Protein AF-A0A392QX39-F1 (afdb_monomer_lite)

InterPro domains:
  IPR001611 Leucine-rich repeat [PF00560] (33-53)
  IPR001611 Leucine-rich repeat [PF13855] (56-114)
  IPR032675 Leucine-rich repeat domain superfamily [G3DSA:3.80.10.10] (6-131)
  IPR046956 Receptor-like protein 23-like [PTHR48063] (13-131)

Radius of gyration: 19.43 Å; chains: 1; bounding box: 48×45×51 Å

Structure (mmCIF, N/CA/C/O backbone):
data_AF-A0A392QX39-F1
#
_entry.id   AF-A0A392QX39-F1
#
loop_
_atom_site.group_PDB
_atom_site.id
_atom_site.type_symbol
_atom_site.label_atom_id
_atom_site.label_alt_id
_atom_site.label_comp_id
_atom_site.label_asym_id
_atom_site.label_entity_id
_atom_site.label_seq_id
_atom_site.pdbx_PDB_ins_code
_atom_site.Cartn_x
_atom_site.Cartn_y
_atom_site.Cartn_z
_atom_site.occupancy
_atom_site.B_iso_or_equiv
_atom_site.auth_seq_id
_atom_site.auth_comp_id
_atom_site.auth_asym_id
_atom_site.auth_atom_id
_atom_site.pdbx_PDB_model_num
ATOM 1 N N . MET A 1 1 ? -32.964 29.021 0.033 1.00 40.03 1 MET A N 1
ATOM 2 C CA . MET A 1 1 ? -31.743 28.765 0.819 1.00 40.03 1 MET A CA 1
ATOM 3 C C . MET A 1 1 ? -31.942 27.386 1.425 1.00 40.03 1 MET A C 1
ATOM 5 O O . MET A 1 1 ? -32.715 27.263 2.361 1.00 40.03 1 MET A O 1
ATOM 9 N N . ALA A 1 2 ? -31.455 26.351 0.737 1.00 35.31 2 ALA A N 1
ATOM 10 C CA . ALA A 1 2 ? -31.725 24.959 1.087 1.00 35.31 2 ALA A CA 1
ATOM 11 C C . ALA A 1 2 ? -30.858 24.561 2.286 1.00 35.31 2 ALA A C 1
ATOM 13 O O . ALA A 1 2 ? -29.639 24.725 2.248 1.00 35.31 2 ALA A O 1
ATOM 14 N N . THR A 1 3 ? -31.507 24.105 3.349 1.00 39.41 3 THR A N 1
ATOM 15 C CA . THR A 1 3 ? -30.888 23.403 4.470 1.00 39.41 3 THR A CA 1
ATOM 16 C C . THR A 1 3 ? -30.374 22.065 3.953 1.00 39.41 3 THR A C 1
ATOM 18 O O . THR A 1 3 ? -31.129 21.311 3.348 1.00 39.41 3 THR A O 1
ATOM 21 N N . LEU A 1 4 ? -29.075 21.817 4.116 1.00 39.97 4 LEU A N 1
ATOM 22 C CA . LEU A 1 4 ? -28.494 20.492 3.930 1.00 39.97 4 LEU A CA 1
ATOM 23 C C . LEU A 1 4 ? -29.065 19.600 5.029 1.00 39.97 4 LEU A C 1
ATOM 25 O O . LEU A 1 4 ? -28.791 19.835 6.205 1.00 39.97 4 LEU A O 1
ATOM 29 N N . ASP A 1 5 ? -29.893 18.641 4.632 1.00 42.03 5 ASP A N 1
ATOM 30 C CA . ASP A 1 5 ? -30.363 17.577 5.505 1.00 42.03 5 ASP A CA 1
ATOM 31 C C . ASP A 1 5 ? -29.142 16.772 5.976 1.00 42.03 5 ASP A C 1
ATOM 33 O O . ASP A 1 5 ? -28.375 16.246 5.166 1.00 42.03 5 ASP A O 1
ATOM 37 N N . GLU A 1 6 ? -28.931 16.718 7.293 1.00 46.03 6 GLU A N 1
ATOM 38 C CA . GLU A 1 6 ? -28.061 15.721 7.909 1.00 46.03 6 GLU A CA 1
ATOM 39 C C . GLU A 1 6 ? -28.678 14.351 7.622 1.00 46.03 6 GLU A C 1
ATOM 41 O O . GLU A 1 6 ? -29.689 13.959 8.208 1.00 46.03 6 GLU A O 1
ATOM 46 N N . GLU A 1 7 ? -28.088 13.645 6.663 1.00 45.12 7 GLU A N 1
ATOM 47 C CA . GLU A 1 7 ? -28.418 12.267 6.334 1.00 45.12 7 GLU A CA 1
ATOM 48 C C . GLU A 1 7 ? -28.103 11.402 7.565 1.00 45.12 7 GLU A C 1
ATOM 50 O O . GLU A 1 7 ? -26.967 11.011 7.834 1.00 45.12 7 GLU A O 1
ATOM 55 N N . THR A 1 8 ? -29.123 11.189 8.393 1.00 48.88 8 THR A N 1
ATOM 56 C CA . THR A 1 8 ? -29.060 10.334 9.576 1.00 48.88 8 THR A CA 1
ATOM 57 C C . THR A 1 8 ? -28.989 8.887 9.102 1.00 48.88 8 THR A C 1
ATOM 59 O O . THR A 1 8 ? -30.003 8.240 8.851 1.00 48.88 8 THR A O 1
ATOM 62 N N . LEU A 1 9 ? -27.764 8.381 8.934 1.00 50.91 9 LEU A N 1
ATOM 63 C CA . LEU A 1 9 ? -27.522 6.957 8.708 1.00 50.91 9 LEU A CA 1
ATOM 64 C C . LEU A 1 9 ? -28.245 6.149 9.802 1.00 50.91 9 LEU A C 1
ATOM 66 O O . LEU A 1 9 ? -28.164 6.518 10.979 1.00 50.91 9 LEU A O 1
ATOM 70 N N . PRO A 1 10 ? -28.949 5.055 9.461 1.00 51.72 10 PRO A N 1
ATOM 71 C CA . PRO A 1 10 ? -29.641 4.249 10.454 1.00 51.72 10 PRO A CA 1
ATOM 72 C C . PRO A 1 10 ? -28.602 3.560 11.346 1.00 51.72 10 PRO A C 1
ATOM 74 O O . PRO A 1 10 ? -27.963 2.590 10.945 1.00 51.72 10 PRO A O 1
ATOM 77 N N . ALA A 1 11 ? -28.405 4.076 12.560 1.00 59.19 11 ALA A N 1
ATOM 78 C CA . ALA A 1 11 ? -27.601 3.403 13.570 1.00 59.19 11 ALA A CA 1
ATOM 79 C C . ALA A 1 11 ? -28.313 2.103 13.968 1.00 59.19 11 ALA A C 1
ATOM 81 O O . ALA A 1 11 ? -29.431 2.136 14.493 1.00 59.19 11 ALA A O 1
ATOM 82 N N . THR A 1 12 ? -27.683 0.952 13.725 1.00 68.00 12 THR A N 1
ATOM 83 C CA . THR A 1 12 ? -28.153 -0.315 14.290 1.00 68.00 12 THR A CA 1
ATOM 84 C C . THR A 1 12 ? -28.121 -0.173 15.811 1.00 68.00 12 THR A C 1
ATOM 86 O O . THR A 1 12 ? -27.087 0.170 16.388 1.00 68.00 12 THR A O 1
ATOM 89 N N . THR A 1 13 ? -29.258 -0.376 16.474 1.00 66.06 13 THR A N 1
ATOM 90 C CA . THR A 1 13 ? -29.316 -0.356 17.941 1.00 66.06 13 THR A CA 1
ATOM 91 C C . THR A 1 13 ? -29.046 -1.762 18.455 1.00 66.06 13 THR A C 1
ATOM 93 O O . THR A 1 13 ? -29.697 -2.711 18.024 1.00 66.06 13 THR A O 1
ATOM 96 N N . ILE A 1 14 ? -28.083 -1.896 19.364 1.00 75.62 14 ILE A N 1
ATOM 97 C CA . ILE A 1 14 ? -27.834 -3.133 20.103 1.00 75.62 14 ILE A CA 1
ATOM 98 C C . ILE A 1 14 ? -28.428 -2.953 21.498 1.00 75.62 14 ILE A C 1
ATOM 100 O O . ILE A 1 14 ? -28.010 -2.065 22.247 1.00 75.62 14 ILE A O 1
ATOM 104 N N . GLU A 1 15 ? -29.386 -3.806 21.847 1.00 80.50 15 GLU A N 1
ATOM 105 C CA . GLU A 1 15 ? -29.937 -3.883 23.198 1.00 80.50 15 GLU A CA 1
ATOM 106 C C . GLU A 1 15 ? -28.962 -4.646 24.106 1.00 80.50 15 GLU A C 1
ATOM 108 O O . GLU A 1 15 ? -28.609 -5.801 23.854 1.00 80.50 15 GLU A O 1
ATOM 113 N N . LEU A 1 16 ? -28.506 -3.995 25.175 1.00 79.38 16 LEU A N 1
ATOM 114 C CA . LEU A 1 16 ? -27.625 -4.585 26.178 1.00 79.38 16 LEU A CA 1
ATOM 115 C C . LEU A 1 16 ? -28.358 -4.695 27.513 1.00 79.38 16 LEU A C 1
ATOM 117 O O . LEU A 1 16 ? -28.784 -3.693 28.083 1.00 79.38 16 LEU A O 1
ATOM 121 N N . PHE A 1 17 ? -28.419 -5.905 28.067 1.00 79.19 17 PHE A N 1
ATOM 122 C CA . PHE A 1 17 ? -28.965 -6.144 29.402 1.00 79.19 17 PHE A CA 1
ATOM 123 C C . PHE A 1 17 ? -27.826 -6.405 30.387 1.00 79.19 17 PHE A C 1
ATOM 125 O O . PHE A 1 17 ? -27.178 -7.452 30.343 1.00 79.19 17 PHE A O 1
ATOM 132 N N . THR A 1 18 ? -27.574 -5.467 31.307 1.00 78.56 18 THR A N 1
ATOM 133 C CA . THR A 1 18 ? -26.571 -5.653 32.370 1.00 78.56 18 THR A CA 1
ATOM 134 C C . THR A 1 18 ? -27.173 -5.346 33.733 1.00 78.56 18 THR A C 1
ATOM 136 O O . THR A 1 18 ? -27.832 -4.330 33.919 1.00 78.56 18 THR A O 1
ATOM 139 N N . LYS A 1 19 ? -26.984 -6.246 34.709 1.00 83.81 19 LYS A N 1
ATOM 140 C CA . LYS A 1 19 ? -27.525 -6.100 36.079 1.00 83.81 19 LYS A CA 1
ATOM 141 C C . LYS A 1 19 ? -29.043 -5.816 36.131 1.00 83.81 19 LYS A C 1
ATOM 143 O O . LYS A 1 19 ? -29.510 -5.140 37.042 1.00 83.81 19 LYS A O 1
ATOM 148 N N . GLY A 1 20 ? -29.804 -6.321 35.156 1.00 81.88 20 GLY A N 1
ATOM 149 C CA . GLY A 1 20 ? -31.249 -6.082 35.045 1.00 81.88 20 GLY A CA 1
ATOM 150 C C . GLY A 1 20 ? -31.634 -4.688 34.534 1.00 81.88 20 GLY A C 1
ATOM 151 O O . GLY A 1 20 ? -32.803 -4.327 34.606 1.00 81.88 20 GLY A O 1
ATOM 152 N N . GLN A 1 21 ? -30.673 -3.906 34.040 1.00 75.25 21 GLN A N 1
ATOM 153 C CA . GLN A 1 21 ? -30.894 -2.624 33.375 1.00 75.25 21 GLN A CA 1
ATOM 154 C C . GLN A 1 21 ? -30.703 -2.794 31.864 1.00 75.25 21 GLN A C 1
ATOM 156 O O . GLN A 1 21 ? -29.770 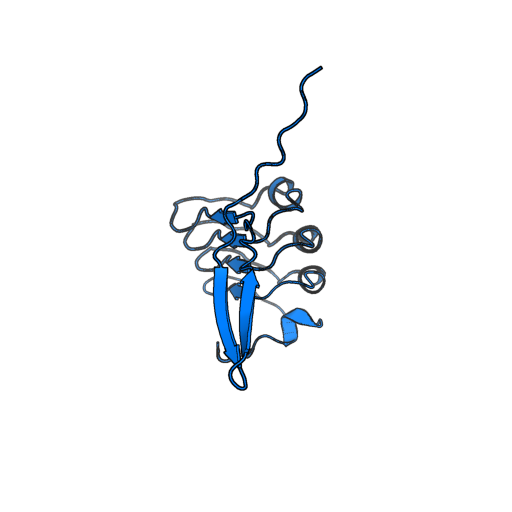-3.476 31.426 1.00 75.25 21 GLN A O 1
ATOM 161 N N . GLU A 1 22 ? -31.588 -2.170 31.094 1.00 85.56 22 GLU A N 1
ATOM 162 C CA . GLU A 1 22 ? -31.550 -2.126 29.633 1.00 85.56 22 GLU A CA 1
ATOM 163 C C . GLU A 1 22 ? -30.782 -0.883 29.168 1.00 85.56 22 GLU A C 1
ATOM 165 O O . GLU A 1 22 ? -31.000 0.222 29.672 1.00 85.56 22 GLU A O 1
ATOM 170 N N . TYR A 1 23 ? -29.870 -1.069 28.217 1.00 75.62 23 TYR A N 1
ATOM 171 C CA . TYR A 1 23 ? -29.084 -0.007 27.602 1.00 75.62 23 TYR A CA 1
ATOM 172 C C . TYR A 1 23 ? -29.174 -0.111 26.083 1.00 75.62 23 TYR A C 1
ATOM 174 O O . TYR A 1 23 ? -28.894 -1.164 25.513 1.00 75.62 23 TYR A O 1
ATOM 182 N N . ASN A 1 24 ? -29.467 1.013 25.434 1.00 75.38 24 ASN A N 1
ATOM 183 C CA . ASN A 1 24 ? -29.376 1.140 23.984 1.00 75.38 24 ASN A CA 1
ATOM 184 C C . ASN A 1 24 ? -27.958 1.577 23.613 1.00 75.38 24 ASN A C 1
ATOM 186 O O . ASN A 1 24 ? -27.551 2.700 23.925 1.00 75.38 24 ASN A O 1
ATOM 190 N N . ALA A 1 25 ? -27.197 0.692 22.969 1.00 70.75 25 ALA A N 1
ATOM 191 C CA . ALA A 1 25 ? -25.917 1.035 22.361 1.00 70.75 25 ALA A CA 1
ATOM 192 C C . ALA A 1 25 ? -26.109 1.312 20.865 1.00 70.75 25 ALA A C 1
ATOM 194 O O . ALA A 1 25 ? -26.790 0.562 20.168 1.00 70.75 25 ALA A O 1
ATOM 195 N N . TYR A 1 26 ? -25.492 2.386 20.373 1.00 67.88 26 TYR A N 1
ATOM 196 C CA . TYR A 1 26 ? -25.528 2.756 18.959 1.00 67.88 26 TYR A CA 1
ATOM 197 C C . TYR A 1 26 ? -24.324 2.150 18.242 1.00 67.88 26 TYR A C 1
ATOM 199 O O . TYR A 1 26 ? -23.178 2.454 18.583 1.00 67.88 26 TYR A O 1
ATOM 207 N N . GLU A 1 27 ? -24.569 1.315 17.237 1.00 62.72 27 GLU A N 1
ATOM 208 C CA . GLU A 1 27 ? -23.525 0.881 16.320 1.00 62.72 27 GLU A CA 1
ATOM 209 C C . GLU A 1 27 ? -23.211 2.025 15.349 1.00 62.72 27 GLU A C 1
ATOM 211 O O . GLU A 1 27 ? -24.063 2.479 14.582 1.00 62.72 27 GLU A O 1
ATOM 216 N N . VAL A 1 28 ? -21.976 2.525 15.392 1.00 63.00 28 VAL A N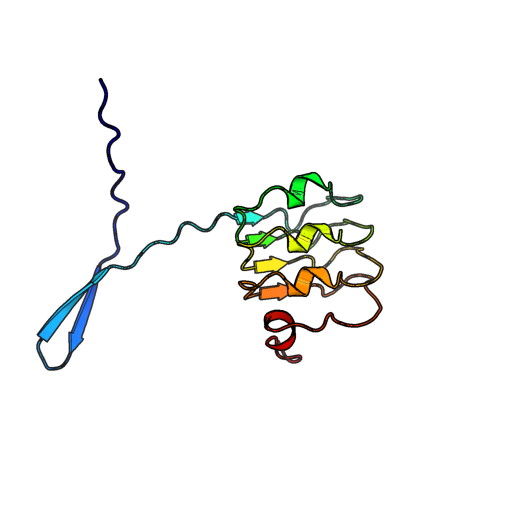 1
ATOM 217 C CA . VAL A 1 28 ? -21.508 3.531 14.437 1.00 63.00 28 VAL A CA 1
ATOM 218 C C . VAL A 1 28 ? -21.060 2.804 13.175 1.00 63.00 28 VAL A C 1
ATOM 220 O O . VAL A 1 28 ? -19.974 2.221 13.155 1.00 63.00 28 VAL A O 1
ATOM 223 N N . GLN A 1 29 ? -21.863 2.859 12.110 1.00 60.09 29 GLN A N 1
ATOM 224 C CA . GLN A 1 29 ? -21.412 2.411 10.794 1.00 60.09 29 GLN A CA 1
ATOM 225 C C . GLN A 1 29 ? -20.284 3.332 10.316 1.00 60.09 29 GLN A C 1
ATOM 227 O O . GLN A 1 29 ? -20.497 4.503 10.004 1.00 60.09 29 GLN A O 1
ATOM 232 N N . ARG A 1 30 ? -19.050 2.822 10.298 1.00 67.06 30 ARG A N 1
ATOM 233 C CA . ARG A 1 30 ? -17.917 3.533 9.700 1.00 67.06 30 ARG A CA 1
ATOM 234 C C . ARG A 1 30 ? -17.873 3.205 8.215 1.00 67.06 30 ARG A C 1
ATOM 236 O O . ARG A 1 30 ? -17.491 2.101 7.840 1.00 67.06 30 ARG A O 1
ATOM 243 N N . GLU A 1 31 ? -18.222 4.169 7.371 1.00 74.25 31 GLU A N 1
ATOM 244 C CA . GLU A 1 31 ? -17.962 4.054 5.937 1.00 74.25 31 GLU A CA 1
ATOM 245 C C . GLU A 1 31 ? -16.451 4.000 5.695 1.00 74.25 31 GLU A C 1
ATOM 247 O O . GLU A 1 31 ? -15.729 4.970 5.952 1.00 74.25 31 GLU A O 1
ATOM 252 N N . ARG A 1 32 ? -15.958 2.856 5.210 1.00 84.06 32 ARG A N 1
ATOM 253 C CA . ARG A 1 32 ? -14.541 2.682 4.899 1.00 84.06 32 ARG A CA 1
ATOM 254 C C . ARG A 1 32 ? -14.264 3.076 3.451 1.00 84.06 32 ARG A C 1
ATOM 256 O O . ARG A 1 32 ? -14.791 2.467 2.519 1.00 84.06 32 ARG A O 1
ATOM 263 N N . ARG A 1 33 ? -13.387 4.062 3.237 1.00 94.94 33 ARG A N 1
ATOM 264 C CA . ARG A 1 33 ? -12.980 4.481 1.882 1.00 94.94 33 ARG A CA 1
ATOM 265 C C . ARG A 1 33 ? -12.045 3.445 1.268 1.00 94.94 33 ARG A C 1
ATOM 267 O O . ARG A 1 33 ? -10.846 3.433 1.553 1.00 94.94 33 ARG A O 1
ATOM 274 N N . THR A 1 34 ? -12.622 2.590 0.435 1.00 96.38 34 THR A N 1
ATOM 275 C CA . THR A 1 34 ? -11.970 1.400 -0.114 1.00 96.38 34 THR A CA 1
ATOM 276 C C . THR A 1 34 ? -11.701 1.558 -1.604 1.00 96.38 34 THR A C 1
ATOM 278 O O . THR A 1 34 ? -12.571 1.995 -2.355 1.00 96.38 34 THR A O 1
ATOM 281 N N . ILE A 1 35 ? -10.498 1.176 -2.027 1.00 97.38 35 ILE A N 1
ATOM 282 C CA . ILE A 1 35 ? -10.147 0.926 -3.424 1.00 97.38 35 ILE A CA 1
ATOM 283 C C . ILE A 1 35 ? -9.752 -0.543 -3.518 1.00 97.38 35 ILE A C 1
ATOM 285 O O . ILE A 1 35 ? -8.719 -0.938 -2.977 1.00 97.38 35 ILE A O 1
ATOM 289 N N . ASP A 1 36 ? -10.569 -1.334 -4.207 1.00 98.00 36 ASP A N 1
ATOM 290 C CA . ASP A 1 36 ? -10.261 -2.724 -4.527 1.00 98.00 36 ASP A CA 1
ATOM 291 C C . ASP A 1 36 ? -10.162 -2.884 -6.045 1.00 98.00 36 ASP A C 1
ATOM 293 O O . ASP A 1 36 ? -11.133 -2.679 -6.773 1.00 98.00 36 ASP A O 1
ATOM 297 N N . LEU A 1 37 ? -8.955 -3.191 -6.510 1.00 98.19 37 LEU A N 1
ATOM 298 C CA . LEU A 1 37 ? -8.637 -3.514 -7.900 1.00 98.19 37 LEU A CA 1
ATOM 299 C C . LEU A 1 37 ? -7.968 -4.892 -7.991 1.00 98.19 37 LEU A C 1
ATOM 301 O O . LEU A 1 37 ? -7.222 -5.170 -8.936 1.00 98.19 37 LEU A O 1
ATOM 305 N N . SER A 1 38 ? -8.184 -5.742 -6.988 1.00 98.69 38 SER A N 1
ATOM 306 C CA . SER A 1 38 ? -7.577 -7.063 -6.932 1.00 98.69 38 SER A CA 1
ATOM 307 C C . SER A 1 38 ? -8.102 -7.999 -8.018 1.00 98.69 38 SER A C 1
ATOM 309 O O . SER A 1 38 ? -9.140 -7.742 -8.629 1.00 98.69 38 SER A O 1
ATOM 311 N N . ALA A 1 39 ? -7.358 -9.073 -8.288 1.00 98.50 39 ALA A N 1
ATOM 312 C CA . ALA A 1 39 ? -7.731 -10.118 -9.247 1.00 98.50 39 ALA A CA 1
ATOM 313 C C . ALA A 1 39 ? -8.008 -9.579 -10.664 1.00 98.50 39 ALA A C 1
ATOM 315 O O . ALA A 1 39 ? -9.004 -9.914 -11.307 1.00 98.50 39 ALA A O 1
ATOM 316 N N . ASN A 1 40 ? -7.099 -8.737 -11.154 1.00 98.50 40 ASN A N 1
ATOM 317 C CA . ASN A 1 40 ? -7.145 -8.162 -12.493 1.00 98.50 40 ASN A CA 1
ATOM 318 C C . ASN A 1 40 ? -5.839 -8.445 -13.257 1.00 98.50 40 ASN A C 1
ATOM 320 O O . ASN A 1 40 ? -4.911 -9.084 -12.767 1.00 98.50 40 ASN A O 1
ATOM 324 N N . ASN A 1 41 ? -5.760 -7.949 -14.494 1.00 98.38 41 ASN A N 1
ATOM 325 C CA . ASN A 1 41 ? -4.556 -8.025 -15.324 1.00 98.38 41 ASN A CA 1
ATOM 326 C C . ASN A 1 41 ? -3.786 -6.692 -15.367 1.00 98.38 41 ASN A C 1
ATOM 328 O O . ASN A 1 41 ? -3.098 -6.422 -16.352 1.00 98.38 41 ASN A O 1
ATOM 332 N N . LEU A 1 42 ? -3.903 -5.840 -14.338 1.00 98.50 42 LEU A N 1
ATOM 333 C CA . LEU A 1 42 ? -3.187 -4.560 -14.296 1.00 98.50 42 LEU A CA 1
ATOM 334 C C . LEU A 1 42 ? -1.677 -4.804 -14.326 1.00 98.50 42 LEU A C 1
ATOM 336 O O . LEU A 1 42 ? -1.185 -5.750 -13.717 1.00 98.50 42 LEU A O 1
ATOM 340 N N . SER A 1 43 ? -0.939 -3.961 -15.043 1.00 98.44 43 SER A N 1
ATOM 341 C CA . SER A 1 43 ? 0.503 -4.121 -15.244 1.00 98.44 43 SER A CA 1
ATOM 342 C C . SER A 1 43 ? 1.204 -2.772 -15.341 1.00 98.44 43 SER A C 1
ATOM 344 O O . SER A 1 43 ? 0.552 -1.762 -15.601 1.00 98.44 43 SER A O 1
ATOM 346 N N . GLY A 1 44 ? 2.528 -2.783 -15.196 1.00 97.69 44 GLY A N 1
ATOM 347 C CA . GLY A 1 44 ? 3.338 -1.570 -15.127 1.00 97.69 44 GLY A CA 1
ATOM 348 C C . GLY A 1 44 ? 3.509 -1.070 -13.693 1.00 97.69 44 GLY A C 1
ATOM 349 O O . GLY A 1 44 ? 3.058 -1.712 -12.738 1.00 97.69 44 GLY A O 1
ATOM 350 N N . ASP A 1 45 ? 4.183 0.070 -13.569 1.00 97.06 45 ASP A N 1
ATOM 351 C CA . ASP A 1 45 ? 4.460 0.710 -12.286 1.00 97.06 45 ASP A CA 1
ATOM 352 C C . ASP A 1 45 ? 3.197 1.362 -11.703 1.00 97.06 45 ASP A C 1
ATOM 354 O O . ASP A 1 45 ? 2.297 1.802 -12.426 1.00 97.06 45 ASP A O 1
ATOM 358 N N . LEU A 1 46 ? 3.154 1.499 -10.376 1.00 95.56 46 LEU A N 1
ATOM 359 C CA . LEU A 1 46 ? 2.102 2.274 -9.719 1.00 95.56 46 LEU A CA 1
ATOM 360 C C . LEU A 1 46 ? 2.269 3.779 -9.996 1.00 95.56 46 LEU A C 1
ATOM 362 O O . LEU A 1 46 ? 3.342 4.328 -9.723 1.00 95.56 46 LEU A O 1
ATOM 366 N N . PRO A 1 47 ? 1.215 4.485 -10.449 1.00 94.94 47 PRO A N 1
ATOM 367 C CA . PRO A 1 47 ? 1.271 5.931 -10.628 1.00 94.94 47 PRO A CA 1
ATOM 368 C C . PRO A 1 47 ? 1.406 6.633 -9.272 1.00 94.94 47 PRO A C 1
ATOM 370 O O . PRO A 1 47 ? 0.720 6.291 -8.303 1.00 94.94 47 PRO A O 1
ATOM 373 N N . LEU A 1 48 ? 2.266 7.654 -9.190 1.00 94.81 48 LEU A N 1
ATOM 374 C CA . LEU A 1 48 ? 2.510 8.393 -7.943 1.00 94.81 48 LEU A CA 1
ATOM 375 C C . LEU A 1 48 ? 1.246 9.092 -7.419 1.00 94.81 48 LEU A C 1
ATOM 377 O O . LEU A 1 48 ? 1.106 9.333 -6.219 1.00 94.81 48 LEU A O 1
ATOM 381 N N . GLU A 1 49 ? 0.316 9.398 -8.317 1.00 95.81 49 GLU A N 1
ATOM 382 C CA . GLU A 1 49 ? -0.972 10.024 -8.050 1.00 95.81 49 GLU A CA 1
ATOM 383 C C . GLU A 1 49 ? -1.864 9.162 -7.152 1.00 95.81 49 GLU A C 1
ATOM 385 O O . GLU A 1 49 ? -2.598 9.719 -6.335 1.00 95.81 49 GLU A O 1
ATOM 390 N N . LEU A 1 50 ? -1.760 7.828 -7.225 1.00 94.56 50 LEU A N 1
ATOM 391 C CA . LEU A 1 50 ? -2.518 6.913 -6.364 1.00 94.56 50 LEU A CA 1
ATOM 392 C C . LEU A 1 50 ? -2.263 7.208 -4.878 1.00 94.56 50 LEU A C 1
ATOM 394 O O . LEU A 1 50 ? -3.184 7.238 -4.064 1.00 94.56 50 LEU A O 1
ATOM 398 N N . PHE A 1 51 ? -1.014 7.523 -4.534 1.00 94.50 51 PHE A N 1
ATOM 399 C CA . PHE A 1 51 ? -0.592 7.801 -3.160 1.00 94.50 51 PHE A CA 1
ATOM 400 C C . PHE A 1 51 ? -0.993 9.199 -2.666 1.00 94.50 51 PHE A C 1
ATOM 402 O O . PHE A 1 51 ? -0.760 9.533 -1.504 1.00 94.50 51 PHE A O 1
ATOM 409 N N . ARG A 1 52 ? -1.621 10.023 -3.519 1.00 94.81 52 ARG A N 1
ATOM 410 C CA . ARG A 1 52 ? -2.221 11.311 -3.127 1.00 94.81 52 ARG A CA 1
ATOM 411 C C . ARG A 1 52 ? -3.650 11.163 -2.605 1.00 94.81 52 ARG A C 1
ATOM 413 O O . ARG A 1 52 ? -4.203 12.127 -2.075 1.00 94.81 52 ARG A O 1
ATOM 420 N N . LEU A 1 53 ? -4.244 9.972 -2.695 1.00 95.00 53 LEU A N 1
ATOM 421 C CA . LEU A 1 53 ? -5.572 9.668 -2.160 1.00 95.00 53 LEU A CA 1
ATOM 422 C C . LEU A 1 53 ? -5.519 9.449 -0.637 1.00 95.00 53 LEU A C 1
ATOM 424 O O . LEU A 1 53 ? -5.808 8.374 -0.122 1.00 95.00 53 LEU A O 1
ATOM 428 N N . VAL A 1 54 ? -5.157 10.495 0.109 1.00 95.00 54 VAL A N 1
ATOM 429 C CA . VAL A 1 54 ? -4.850 10.436 1.555 1.00 95.00 54 VAL A CA 1
ATOM 430 C C . VAL A 1 54 ? -6.028 10.056 2.463 1.00 95.00 54 VAL A C 1
ATOM 432 O O . VAL A 1 54 ? -5.836 9.850 3.659 1.00 95.00 54 VAL A O 1
ATOM 435 N N . GLN A 1 55 ? -7.245 9.995 1.919 1.00 95.38 55 GLN A N 1
ATOM 436 C CA . GLN A 1 55 ? -8.447 9.593 2.652 1.00 95.38 55 GLN A CA 1
ATOM 437 C C . GLN A 1 55 ? -8.740 8.087 2.551 1.00 95.38 55 GLN A C 1
ATOM 439 O O . GLN A 1 55 ? -9.644 7.621 3.235 1.00 95.38 55 GLN A O 1
ATOM 444 N N . VAL A 1 56 ? -8.022 7.344 1.701 1.00 96.56 56 VAL A N 1
ATOM 445 C CA . VAL A 1 56 ? -8.205 5.895 1.533 1.00 96.56 56 VAL A CA 1
ATOM 446 C C . VAL A 1 56 ? -7.794 5.160 2.807 1.00 96.56 56 VAL A C 1
ATOM 448 O O . VAL A 1 56 ? -6.745 5.447 3.384 1.00 96.56 56 VAL A O 1
ATOM 451 N N . GLN A 1 57 ? -8.631 4.207 3.215 1.00 97.44 57 GLN A N 1
ATOM 452 C CA . GLN A 1 57 ? -8.432 3.347 4.382 1.00 97.44 57 GLN A CA 1
ATOM 453 C C . GLN A 1 57 ? -8.103 1.908 3.982 1.00 97.44 57 GLN A C 1
ATOM 455 O O . GLN A 1 57 ? -7.269 1.282 4.626 1.00 97.44 57 GLN A O 1
ATOM 460 N N . THR A 1 58 ? -8.680 1.405 2.889 1.00 97.88 58 THR A N 1
ATOM 461 C CA . THR A 1 58 ? -8.315 0.097 2.325 1.00 97.88 58 THR A CA 1
ATOM 462 C C . THR A 1 58 ? -7.847 0.260 0.892 1.00 97.88 58 THR A C 1
ATOM 464 O O . THR A 1 58 ? -8.571 0.813 0.063 1.00 97.88 58 THR A O 1
ATOM 467 N N . LEU A 1 59 ? -6.652 -0.250 0.604 1.00 98.38 59 LEU A N 1
ATOM 468 C CA . LEU A 1 59 ? -6.109 -0.367 -0.743 1.00 98.38 59 LEU A CA 1
ATOM 469 C C . LEU A 1 59 ? -5.750 -1.830 -1.010 1.00 98.38 59 LEU A C 1
ATOM 471 O O . LEU A 1 59 ? -4.781 -2.345 -0.451 1.00 98.38 59 LEU A O 1
ATOM 475 N N . ASN A 1 60 ? -6.518 -2.477 -1.882 1.00 98.75 60 ASN A N 1
ATOM 476 C CA . ASN A 1 60 ? -6.275 -3.844 -2.323 1.00 98.75 60 ASN A CA 1
ATOM 477 C C . ASN A 1 60 ? -5.929 -3.849 -3.817 1.00 98.75 60 ASN A C 1
ATOM 479 O O . ASN A 1 60 ? -6.774 -3.562 -4.664 1.00 98.75 60 ASN A O 1
ATOM 483 N N . LEU A 1 61 ? -4.672 -4.155 -4.133 1.00 98.75 61 LEU A N 1
ATOM 484 C CA . LEU A 1 61 ? -4.150 -4.293 -5.498 1.00 98.75 61 LEU A CA 1
ATOM 485 C C . LEU A 1 61 ? -3.636 -5.713 -5.763 1.00 98.75 61 LEU A C 1
ATOM 487 O O . LEU A 1 61 ? -2.877 -5.940 -6.711 1.00 98.75 61 LEU A O 1
ATOM 491 N N . SER A 1 62 ? -4.001 -6.662 -4.902 1.00 98.88 62 SER A N 1
ATOM 492 C CA . SER A 1 62 ? -3.479 -8.022 -4.945 1.00 98.88 62 SER A CA 1
ATOM 493 C C . SER A 1 62 ? -3.861 -8.766 -6.225 1.00 98.88 62 SER A C 1
ATOM 495 O O . SER A 1 62 ? -4.798 -8.385 -6.925 1.00 98.88 62 SER A O 1
ATOM 497 N N . HIS A 1 63 ? -3.141 -9.837 -6.553 1.00 98.81 63 HIS A N 1
ATOM 498 C CA . HIS A 1 63 ? -3.444 -10.688 -7.713 1.00 98.81 63 HIS A CA 1
ATOM 499 C C . HIS A 1 63 ? -3.509 -9.898 -9.031 1.00 98.81 63 HIS A C 1
ATOM 501 O O . HIS A 1 63 ? -4.524 -9.892 -9.727 1.00 98.81 63 HIS A O 1
ATOM 507 N N . ASN A 1 64 ? -2.414 -9.213 -9.358 1.00 98.88 64 ASN A N 1
ATOM 508 C CA . ASN A 1 64 ? -2.238 -8.465 -10.601 1.00 98.88 64 ASN A CA 1
ATOM 509 C C . ASN A 1 64 ? -0.847 -8.749 -11.211 1.00 98.88 64 ASN A C 1
ATOM 511 O O . ASN A 1 64 ? -0.100 -9.619 -10.765 1.00 98.88 64 ASN A O 1
ATOM 515 N N . ASN A 1 65 ? -0.488 -8.029 -12.275 1.00 98.69 65 ASN A N 1
ATOM 516 C CA . ASN A 1 65 ? 0.829 -8.063 -12.916 1.00 98.69 65 ASN A CA 1
ATOM 517 C C . ASN A 1 65 ? 1.628 -6.763 -12.686 1.00 98.69 65 ASN A C 1
ATOM 519 O O . ASN A 1 65 ? 2.491 -6.430 -13.507 1.00 98.69 65 ASN A O 1
ATOM 523 N N . LEU A 1 66 ? 1.336 -6.016 -11.615 1.00 98.75 66 LEU A N 1
ATOM 524 C CA . LEU A 1 66 ? 2.006 -4.749 -11.299 1.00 98.75 66 LEU A CA 1
ATOM 525 C C . LEU A 1 66 ? 3.480 -4.998 -10.975 1.00 98.75 66 LEU A C 1
ATOM 527 O O . LEU A 1 66 ? 3.826 -6.021 -10.382 1.00 98.75 66 LEU A O 1
ATOM 531 N N . ASN A 1 67 ? 4.353 -4.084 -11.389 1.00 98.25 67 ASN A N 1
ATOM 532 C CA . ASN A 1 67 ? 5.799 -4.216 -11.235 1.00 98.25 67 ASN A CA 1
ATOM 533 C C . ASN A 1 67 ? 6.438 -2.910 -10.730 1.00 98.25 67 ASN A C 1
ATOM 535 O O . ASN A 1 67 ? 5.751 -2.020 -10.225 1.00 98.25 67 ASN A O 1
ATOM 539 N N . GLY A 1 68 ? 7.770 -2.859 -10.759 1.00 98.12 68 GLY A N 1
ATOM 540 C CA . GLY A 1 68 ? 8.532 -1.735 -10.230 1.00 98.12 68 GLY A CA 1
ATOM 541 C C . GLY A 1 68 ? 8.669 -1.763 -8.712 1.00 98.12 68 GLY A C 1
ATOM 542 O O . GLY A 1 68 ? 8.462 -2.783 -8.054 1.00 98.12 68 GLY A O 1
ATOM 543 N N . THR A 1 69 ? 9.061 -0.623 -8.149 1.00 98.12 69 THR A N 1
ATOM 544 C CA . THR A 1 69 ? 9.280 -0.467 -6.702 1.00 98.12 69 THR A CA 1
ATOM 545 C C . THR A 1 69 ? 8.073 0.170 -6.029 1.00 98.12 69 THR A C 1
ATOM 547 O O . THR A 1 69 ? 7.382 0.983 -6.640 1.00 98.12 69 THR A O 1
ATOM 550 N N . ILE A 1 70 ? 7.848 -0.136 -4.749 1.00 97.88 70 ILE A N 1
ATOM 551 C CA . ILE A 1 70 ? 6.843 0.566 -3.941 1.00 97.88 70 ILE A CA 1
ATOM 552 C C . ILE A 1 70 ? 7.356 1.998 -3.681 1.00 97.88 70 ILE A C 1
ATOM 554 O O . ILE A 1 70 ? 8.415 2.165 -3.071 1.00 97.88 70 ILE A O 1
ATOM 558 N N . PRO A 1 71 ? 6.652 3.062 -4.107 1.00 96.62 71 PRO A N 1
ATOM 559 C CA . PRO A 1 71 ? 7.141 4.426 -3.937 1.00 96.62 71 PRO A CA 1
ATOM 560 C C . PRO A 1 71 ? 7.176 4.871 -2.472 1.00 96.62 71 PRO A C 1
ATOM 562 O O . PRO A 1 71 ? 6.219 4.688 -1.721 1.00 96.62 71 PRO A O 1
ATOM 565 N N . LYS A 1 72 ? 8.238 5.587 -2.072 1.00 96.81 72 LYS A N 1
ATOM 566 C CA . LYS A 1 72 ? 8.384 6.139 -0.707 1.00 96.81 72 LYS A CA 1
ATOM 567 C C . LYS A 1 72 ? 7.223 7.053 -0.289 1.00 96.81 72 LYS A C 1
ATOM 569 O O . LYS A 1 72 ? 6.969 7.199 0.906 1.00 96.81 72 LYS A O 1
ATOM 574 N N . ILE A 1 73 ? 6.506 7.652 -1.242 1.00 97.19 73 ILE A N 1
ATOM 575 C CA . ILE A 1 73 ? 5.355 8.522 -0.968 1.00 97.19 73 ILE A CA 1
ATOM 576 C C . ILE A 1 73 ? 4.168 7.775 -0.331 1.00 97.19 73 ILE A C 1
ATOM 578 O O . ILE A 1 73 ? 3.322 8.424 0.277 1.00 97.19 73 ILE A O 1
ATOM 582 N N . ILE A 1 74 ? 4.146 6.432 -0.356 1.00 96.38 74 ILE A N 1
ATOM 583 C CA . ILE A 1 74 ? 3.117 5.624 0.321 1.00 96.38 74 ILE A CA 1
ATOM 584 C C . ILE A 1 74 ? 2.962 5.978 1.804 1.00 96.38 74 ILE A C 1
ATOM 586 O O . ILE A 1 74 ? 1.847 6.012 2.313 1.00 96.38 74 ILE A O 1
ATOM 590 N N . GLY A 1 75 ? 4.051 6.370 2.479 1.00 95.69 75 GLY A N 1
ATOM 591 C CA . GLY A 1 75 ? 4.018 6.817 3.875 1.00 95.69 75 GLY A CA 1
ATOM 592 C C . GLY A 1 75 ? 3.182 8.081 4.128 1.00 95.69 75 GLY A C 1
ATOM 593 O O . GLY A 1 75 ? 2.975 8.451 5.286 1.00 95.69 75 GLY A O 1
ATOM 594 N N . GLY A 1 76 ? 2.714 8.762 3.076 1.00 96.56 76 GLY A N 1
ATOM 595 C CA . GLY A 1 76 ? 1.776 9.883 3.135 1.00 96.56 76 GLY A CA 1
ATOM 596 C C . GLY A 1 76 ? 0.302 9.476 3.253 1.00 96.56 76 GLY A C 1
ATOM 597 O O . GLY A 1 76 ? -0.519 10.317 3.615 1.00 96.56 76 GLY A O 1
ATOM 598 N N . MET A 1 77 ? -0.051 8.208 3.015 1.00 96.88 77 MET A N 1
ATOM 599 C CA . MET A 1 77 ? -1.426 7.698 3.124 1.00 96.88 77 MET A CA 1
ATOM 600 C C . MET A 1 77 ? -1.813 7.463 4.592 1.00 96.88 77 MET A C 1
ATOM 602 O O . MET A 1 77 ? -2.025 6.343 5.038 1.00 96.88 77 MET A O 1
ATOM 606 N N . LYS A 1 78 ? -1.874 8.541 5.380 1.00 94.75 78 LYS A N 1
ATOM 607 C CA . LYS A 1 78 ? -1.973 8.491 6.849 1.00 94.75 78 LYS A CA 1
ATOM 608 C C . LYS A 1 78 ? -3.227 7.833 7.411 1.00 94.75 78 LYS A C 1
ATOM 610 O O . LYS A 1 78 ? -3.229 7.554 8.600 1.00 94.75 78 LYS A O 1
ATOM 615 N N . LYS A 1 79 ? -4.267 7.619 6.608 1.00 95.81 79 LYS A N 1
ATOM 616 C CA . LYS A 1 79 ? -5.498 6.939 7.031 1.00 95.81 79 LYS A CA 1
ATOM 617 C C . LYS A 1 79 ? -5.549 5.464 6.639 1.00 95.81 79 LYS A C 1
ATOM 619 O O . LYS A 1 79 ? -6.564 4.830 6.886 1.00 95.81 79 LYS A O 1
ATOM 624 N N . LEU A 1 80 ? -4.498 4.936 6.013 1.00 96.62 80 LEU A N 1
ATOM 625 C CA . LEU A 1 80 ? -4.498 3.563 5.535 1.00 96.62 80 LEU A CA 1
ATOM 626 C C . LEU A 1 80 ? -4.514 2.584 6.718 1.00 96.62 80 LEU A C 1
ATOM 628 O O . LEU A 1 80 ? -3.612 2.604 7.554 1.00 96.62 80 LEU A O 1
ATOM 632 N N . GLU A 1 81 ? -5.547 1.749 6.748 1.00 95.94 81 GLU A N 1
ATOM 633 C CA . GLU A 1 81 ? -5.798 0.687 7.726 1.00 95.94 81 GLU A CA 1
ATOM 634 C C . GLU A 1 81 ? -5.460 -0.689 7.141 1.00 95.94 81 GLU A C 1
ATOM 636 O O . GLU A 1 81 ? -4.974 -1.567 7.842 1.00 95.94 81 GLU A O 1
ATOM 641 N N . SER A 1 82 ? -5.670 -0.890 5.840 1.00 96.69 82 SER A N 1
ATOM 642 C CA . SER A 1 82 ? -5.416 -2.168 5.174 1.00 96.69 82 SER A CA 1
ATOM 643 C C . SER A 1 82 ? -4.729 -1.952 3.830 1.00 96.69 82 SER A C 1
ATOM 645 O O . SER A 1 82 ? -5.203 -1.179 2.992 1.00 96.69 82 SER A O 1
ATOM 647 N N . LEU A 1 83 ? -3.602 -2.638 3.640 1.00 97.69 83 LEU A N 1
ATOM 648 C CA . LEU A 1 83 ? -2.820 -2.631 2.410 1.00 97.69 83 LEU A CA 1
ATOM 649 C C . LEU A 1 83 ? -2.534 -4.062 1.955 1.00 97.69 83 LEU A C 1
ATOM 651 O O . LEU A 1 83 ? -1.777 -4.782 2.607 1.00 97.69 83 LEU A O 1
ATOM 655 N N . ASP A 1 84 ? -3.073 -4.440 0.799 1.00 98.69 84 ASP A N 1
ATOM 656 C CA . ASP A 1 84 ? -2.734 -5.700 0.136 1.00 98.69 84 ASP A CA 1
ATOM 657 C C . ASP A 1 84 ? -2.100 -5.433 -1.231 1.00 98.69 84 ASP A C 1
ATOM 659 O O . ASP A 1 84 ? -2.746 -4.930 -2.154 1.00 98.69 84 ASP A O 1
ATOM 663 N N . LEU A 1 85 ? -0.814 -5.759 -1.350 1.00 98.62 85 LEU A N 1
ATOM 664 C CA . LEU A 1 85 ? -0.046 -5.714 -2.596 1.00 98.62 85 LEU A CA 1
ATOM 665 C C . LEU A 1 85 ? 0.409 -7.117 -3.019 1.00 98.62 85 LEU A C 1
ATOM 667 O O . LEU A 1 85 ? 1.284 -7.245 -3.880 1.00 98.62 85 LEU A O 1
ATOM 671 N N . SER A 1 86 ? -0.128 -8.169 -2.399 1.00 98.88 86 SER A N 1
ATOM 672 C CA . SER A 1 86 ? 0.336 -9.535 -2.610 1.00 98.88 86 SER A CA 1
ATOM 673 C C . SER A 1 86 ? 0.093 -10.031 -4.034 1.00 98.88 86 SER A C 1
ATOM 675 O O . SER A 1 86 ? -0.731 -9.485 -4.767 1.00 98.88 86 SER A O 1
ATOM 677 N N . ASN A 1 87 ? 0.799 -11.083 -4.444 1.00 98.81 87 ASN A N 1
ATOM 678 C CA . ASN A 1 87 ? 0.612 -11.709 -5.759 1.00 98.81 87 ASN A CA 1
ATOM 679 C C . ASN A 1 87 ? 0.772 -10.698 -6.914 1.00 98.81 87 ASN A C 1
ATOM 681 O O . ASN A 1 87 ? -0.125 -10.517 -7.737 1.00 98.81 87 ASN A O 1
ATOM 685 N N . ASN A 1 88 ? 1.920 -10.022 -6.936 1.00 98.88 88 ASN A N 1
ATOM 686 C CA . ASN A 1 88 ? 2.342 -9.076 -7.970 1.00 98.88 88 ASN A CA 1
ATOM 687 C C . ASN A 1 88 ? 3.831 -9.314 -8.304 1.00 98.88 88 ASN A C 1
ATOM 689 O O . ASN A 1 88 ? 4.403 -10.355 -7.979 1.00 98.88 88 ASN A O 1
ATOM 693 N N . LYS A 1 89 ? 4.472 -8.374 -9.004 1.00 98.81 89 LYS A N 1
ATOM 694 C CA . LYS A 1 89 ? 5.888 -8.426 -9.406 1.00 98.81 89 LYS A CA 1
ATOM 695 C C . LYS A 1 89 ? 6.676 -7.236 -8.846 1.00 98.81 89 LYS A C 1
ATOM 697 O O . LYS A 1 89 ? 7.634 -6.783 -9.477 1.00 98.81 89 LYS A O 1
ATOM 702 N N . PHE A 1 90 ? 6.266 -6.690 -7.695 1.00 98.75 90 PHE A N 1
ATOM 703 C CA . PHE A 1 90 ? 6.991 -5.593 -7.048 1.00 98.75 90 PHE A CA 1
ATOM 704 C C . PHE A 1 90 ? 8.393 -6.042 -6.636 1.00 98.75 90 PHE A C 1
ATOM 706 O O . PHE A 1 90 ? 8.574 -7.158 -6.154 1.00 98.75 90 PHE A O 1
ATOM 713 N N . CYS A 1 91 ? 9.386 -5.174 -6.806 1.00 98.56 91 CYS A N 1
ATOM 714 C CA . CYS A 1 91 ? 10.789 -5.457 -6.521 1.00 98.56 91 CYS A CA 1
ATOM 715 C C . CYS A 1 91 ? 11.451 -4.364 -5.669 1.00 98.56 91 CYS A C 1
ATOM 717 O O . CYS A 1 91 ? 10.864 -3.316 -5.390 1.00 98.56 91 CYS A O 1
ATOM 719 N N . GLY A 1 92 ? 12.693 -4.621 -5.252 1.00 98.19 92 GLY A N 1
ATOM 720 C CA . GLY A 1 92 ? 13.454 -3.719 -4.387 1.00 98.19 92 GLY A CA 1
ATOM 721 C C . GLY A 1 92 ? 13.029 -3.797 -2.921 1.00 98.19 92 GLY A C 1
ATOM 722 O O . GLY A 1 92 ? 12.376 -4.751 -2.497 1.00 98.19 92 GLY A O 1
ATOM 723 N N . GLU A 1 93 ? 13.437 -2.799 -2.144 1.00 97.88 93 GLU A N 1
ATOM 724 C CA . GLU A 1 93 ? 13.186 -2.759 -0.704 1.00 97.88 93 GLU A CA 1
ATOM 725 C C . GLU A 1 93 ? 11.783 -2.242 -0.370 1.00 97.88 93 GLU A C 1
ATOM 727 O O . GLU A 1 93 ? 11.235 -1.378 -1.061 1.00 97.88 93 GLU A O 1
ATOM 732 N N . ILE A 1 94 ? 11.228 -2.706 0.752 1.00 96.81 94 ILE A N 1
ATOM 733 C CA . ILE A 1 94 ? 10.039 -2.091 1.347 1.00 96.81 94 ILE A CA 1
ATOM 734 C C . ILE A 1 94 ? 10.441 -0.694 1.862 1.00 96.81 94 ILE A C 1
ATOM 736 O O . ILE A 1 94 ? 11.366 -0.584 2.671 1.00 96.81 94 ILE A O 1
ATOM 740 N N . PRO A 1 95 ? 9.776 0.396 1.441 1.00 96.00 95 PRO A N 1
ATOM 741 C CA . PRO A 1 95 ? 10.158 1.740 1.852 1.00 96.00 95 PRO A CA 1
ATOM 742 C C . PRO A 1 95 ? 10.084 1.942 3.364 1.00 96.00 95 PRO A C 1
ATOM 744 O O . PRO A 1 95 ? 9.039 1.728 3.974 1.00 96.00 95 PRO A O 1
ATOM 747 N N . GLN A 1 96 ? 11.143 2.504 3.954 1.00 95.62 96 GLN A N 1
ATOM 748 C CA . GLN A 1 96 ? 11.153 2.866 5.377 1.00 95.62 96 GLN A CA 1
ATOM 749 C C . GLN A 1 96 ? 10.003 3.816 5.768 1.00 95.62 96 GLN A C 1
ATOM 751 O O . GLN A 1 96 ? 9.552 3.816 6.909 1.00 95.62 96 GLN A O 1
ATOM 756 N N . SER A 1 97 ? 9.481 4.604 4.824 1.00 95.69 97 SER A N 1
ATOM 757 C CA . SER A 1 97 ? 8.327 5.483 5.038 1.00 95.69 97 SER A CA 1
ATOM 758 C C . SER A 1 97 ? 7.015 4.741 5.314 1.00 95.69 97 SER A C 1
ATOM 760 O O . SER A 1 97 ? 6.100 5.349 5.867 1.00 95.69 97 SER A O 1
ATOM 762 N N . MET A 1 98 ? 6.915 3.447 4.991 1.00 95.19 98 MET A N 1
ATOM 763 C CA . MET A 1 98 ? 5.763 2.612 5.342 1.00 95.19 98 MET A CA 1
ATOM 764 C C . MET A 1 98 ? 5.601 2.481 6.865 1.00 95.19 98 MET A C 1
ATOM 766 O O . MET A 1 98 ? 4.483 2.372 7.353 1.00 95.19 98 MET A O 1
ATOM 770 N N . ALA A 1 99 ? 6.689 2.627 7.633 1.00 93.19 99 ALA A N 1
ATOM 771 C CA . ALA A 1 99 ? 6.646 2.700 9.095 1.00 93.19 99 ALA A CA 1
ATOM 772 C C . ALA A 1 99 ? 5.867 3.916 9.632 1.00 93.19 99 ALA A C 1
ATOM 774 O O . ALA A 1 99 ? 5.570 3.974 10.819 1.00 93.19 99 ALA A O 1
ATOM 775 N N . LEU A 1 100 ? 5.548 4.898 8.779 1.00 94.12 100 LEU A N 1
ATOM 776 C CA . LEU A 1 100 ? 4.774 6.083 9.148 1.00 94.12 100 LEU A CA 1
ATOM 777 C C . LEU A 1 100 ? 3.252 5.897 8.974 1.00 94.12 100 LEU A C 1
ATOM 779 O O . LEU A 1 100 ? 2.506 6.875 9.128 1.00 94.12 100 LEU A O 1
ATOM 783 N N . LEU A 1 101 ? 2.803 4.701 8.578 1.00 94.50 101 LEU A N 1
ATOM 784 C CA . LEU A 1 101 ? 1.397 4.312 8.457 1.00 94.50 101 LEU A CA 1
ATOM 785 C C . LEU A 1 101 ? 0.874 3.841 9.820 1.00 94.50 101 LEU A C 1
ATOM 787 O O . LEU A 1 101 ? 0.729 2.653 10.083 1.00 94.50 101 LEU A O 1
ATOM 791 N N . ASN A 1 102 ? 0.620 4.799 10.707 1.00 91.31 102 ASN A N 1
ATOM 792 C CA . ASN A 1 102 ? 0.340 4.530 12.122 1.00 91.31 102 ASN A CA 1
ATOM 793 C C . ASN A 1 102 ? -0.994 3.812 12.397 1.00 91.31 102 ASN A C 1
ATOM 795 O O . ASN A 1 102 ? -1.213 3.394 13.526 1.00 91.31 102 ASN A O 1
ATOM 799 N N . PHE A 1 103 ? -1.882 3.706 11.406 1.00 93.00 103 PHE A N 1
ATOM 800 C CA . PHE A 1 103 ? -3.186 3.047 11.534 1.00 93.00 103 PHE A CA 1
ATOM 801 C C . PHE A 1 103 ? -3.249 1.706 10.798 1.00 93.00 103 PHE A C 1
ATOM 803 O O . PHE A 1 103 ? -4.320 1.124 10.712 1.00 93.00 103 PHE A O 1
ATOM 810 N N . LEU A 1 104 ? -2.132 1.223 10.245 1.00 93.75 104 LEU A N 1
ATOM 811 C CA . LEU A 1 104 ? -2.122 0.009 9.437 1.00 93.75 104 LEU A CA 1
ATOM 812 C C . LEU A 1 104 ? -2.387 -1.230 10.309 1.00 93.75 104 LEU A C 1
ATOM 814 O O . LEU A 1 104 ? -1.557 -1.616 11.123 1.00 93.75 104 LEU A O 1
ATOM 818 N N . GLU A 1 105 ? -3.533 -1.865 10.124 1.00 92.56 105 GLU A N 1
ATOM 819 C CA . GLU A 1 105 ? -3.992 -3.067 10.831 1.00 92.56 105 GLU A CA 1
A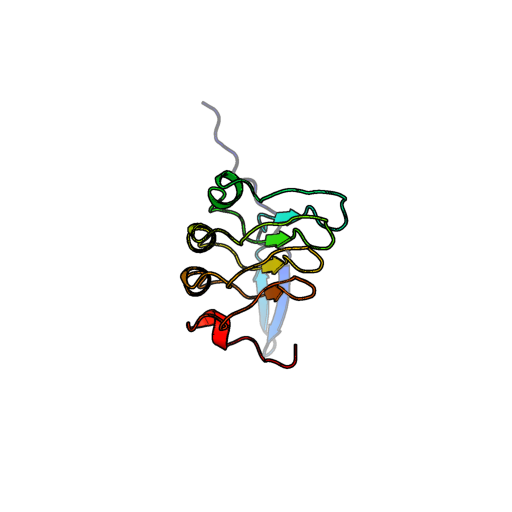TOM 820 C C . GLU A 1 105 ? -3.773 -4.345 10.018 1.00 92.56 105 GLU A C 1
ATOM 822 O O . GLU A 1 105 ? -3.696 -5.432 10.584 1.00 92.56 105 GLU A O 1
ATOM 827 N N . TYR A 1 106 ? -3.668 -4.227 8.695 1.00 93.69 106 TYR A N 1
ATOM 828 C CA . TYR A 1 106 ? -3.408 -5.348 7.800 1.00 93.69 106 TYR A CA 1
ATOM 829 C C . TYR A 1 106 ? -2.392 -4.955 6.733 1.00 93.69 106 TYR A C 1
ATOM 831 O O . TYR A 1 106 ? -2.554 -3.944 6.042 1.00 93.69 106 TYR A O 1
ATOM 839 N N . LEU A 1 107 ? -1.364 -5.785 6.578 1.00 95.12 107 LEU A N 1
ATOM 840 C CA . LEU A 1 107 ? -0.343 -5.640 5.554 1.00 95.12 107 LEU A CA 1
ATOM 841 C C . LEU A 1 107 ? -0.043 -6.996 4.928 1.00 95.12 107 LEU A C 1
ATOM 843 O O . LEU A 1 107 ? 0.453 -7.892 5.605 1.00 95.12 107 LEU A O 1
ATOM 847 N N . ASN A 1 108 ? -0.246 -7.110 3.619 1.00 97.19 108 ASN A N 1
ATOM 848 C CA . ASN A 1 108 ? 0.178 -8.282 2.870 1.00 97.19 108 ASN A CA 1
ATOM 849 C C . ASN A 1 108 ? 1.012 -7.876 1.653 1.00 97.19 108 ASN A C 1
ATOM 851 O O . ASN A 1 108 ? 0.533 -7.239 0.716 1.00 97.19 108 ASN A O 1
ATOM 855 N N . LEU A 1 109 ? 2.291 -8.247 1.688 1.00 97.19 109 LEU A N 1
ATOM 856 C CA . LEU A 1 109 ? 3.266 -8.015 0.617 1.00 97.19 109 LEU A CA 1
ATOM 857 C C . LEU A 1 109 ? 3.790 -9.331 0.017 1.00 97.19 109 LEU A C 1
ATOM 859 O O . LEU A 1 109 ? 4.732 -9.316 -0.778 1.00 97.19 109 LEU A O 1
ATOM 863 N N . SER A 1 110 ? 3.212 -10.468 0.417 1.00 97.69 110 SER A N 1
ATOM 864 C CA . SER A 1 110 ? 3.655 -11.807 0.014 1.00 97.69 110 SER A CA 1
ATOM 865 C C . SER A 1 110 ? 3.560 -12.020 -1.501 1.00 97.69 110 SER A C 1
ATOM 867 O O . SER A 1 110 ? 2.872 -11.288 -2.209 1.00 97.69 110 SER A O 1
ATOM 869 N N . TYR A 1 111 ? 4.269 -13.023 -2.024 1.00 98.44 111 TYR A N 1
ATOM 870 C CA . TYR A 1 111 ? 4.268 -13.345 -3.459 1.00 98.44 111 TYR A CA 1
ATOM 871 C C . TYR A 1 111 ? 4.619 -12.134 -4.350 1.00 98.44 111 TYR A C 1
ATOM 873 O O . TYR A 1 111 ? 3.903 -11.802 -5.290 1.00 98.44 111 TYR A O 1
ATOM 881 N N . ASN A 1 112 ? 5.734 -11.477 -4.023 1.00 98.75 112 ASN A N 1
ATOM 882 C CA . ASN A 1 112 ? 6.395 -10.438 -4.818 1.00 98.75 112 ASN A CA 1
ATOM 883 C C . ASN A 1 112 ? 7.905 -10.737 -4.917 1.00 98.75 112 ASN A C 1
ATOM 885 O O . ASN A 1 112 ? 8.401 -11.703 -4.339 1.00 98.75 112 ASN A O 1
ATOM 889 N N . ASN A 1 113 ? 8.659 -9.886 -5.612 1.00 98.50 113 ASN A N 1
ATOM 890 C CA . ASN A 1 113 ? 10.118 -9.948 -5.753 1.00 98.50 113 ASN A CA 1
ATOM 891 C C . ASN A 1 113 ? 10.844 -8.948 -4.824 1.00 98.50 113 ASN A C 1
ATOM 893 O O . ASN A 1 113 ? 11.910 -8.428 -5.171 1.00 98.50 113 ASN A O 1
ATOM 897 N N . LEU A 1 114 ? 10.248 -8.642 -3.666 1.00 98.19 114 LEU A N 1
ATOM 898 C CA . LEU A 1 114 ? 10.797 -7.710 -2.677 1.00 98.19 114 LEU A CA 1
ATOM 899 C C . LEU A 1 114 ? 12.047 -8.289 -1.996 1.00 98.19 114 LEU A C 1
ATOM 901 O O . LEU A 1 114 ? 12.171 -9.499 -1.808 1.00 98.19 114 LEU A O 1
ATOM 905 N N . ASN A 1 115 ? 12.977 -7.415 -1.618 1.00 97.19 115 ASN A N 1
ATOM 906 C CA . ASN A 1 115 ? 14.225 -7.769 -0.949 1.00 97.19 115 ASN A CA 1
ATOM 907 C C . ASN A 1 115 ? 14.578 -6.763 0.162 1.00 97.19 115 ASN A C 1
ATOM 909 O O . ASN A 1 115 ? 13.793 -5.881 0.503 1.00 97.19 115 ASN A O 1
ATOM 913 N N . GLY A 1 116 ? 15.760 -6.922 0.758 1.00 95.31 116 GLY A N 1
ATOM 914 C CA . GLY A 1 116 ? 16.236 -6.039 1.818 1.00 95.31 116 GLY A CA 1
ATOM 915 C C . GLY A 1 116 ? 15.608 -6.339 3.178 1.00 95.31 116 GLY A C 1
ATOM 916 O O . GLY A 1 116 ? 15.182 -7.459 3.460 1.00 95.31 116 GLY A O 1
ATOM 917 N N . LYS A 1 117 ? 15.630 -5.339 4.060 1.00 92.19 117 LYS A N 1
ATOM 918 C CA . LYS A 1 117 ? 15.155 -5.473 5.442 1.00 92.19 117 LYS A CA 1
ATOM 919 C C . LYS A 1 117 ? 13.713 -4.998 5.561 1.00 92.19 117 LYS A C 1
ATOM 921 O O . LYS A 1 117 ? 13.327 -4.015 4.936 1.00 92.19 117 LYS A O 1
ATOM 926 N N . ILE A 1 118 ? 12.954 -5.652 6.434 1.00 91.38 118 ILE A N 1
ATOM 927 C CA . ILE A 1 118 ? 11.647 -5.150 6.859 1.00 91.38 118 ILE A CA 1
ATOM 928 C C . ILE A 1 118 ? 11.868 -3.826 7.615 1.00 91.38 118 ILE A C 1
ATOM 930 O O . ILE A 1 118 ? 12.708 -3.792 8.525 1.00 91.38 118 ILE A O 1
ATOM 934 N N . PRO A 1 119 ? 11.164 -2.736 7.254 1.00 90.88 119 PRO A N 1
ATOM 935 C CA . PRO A 1 119 ? 11.284 -1.463 7.940 1.00 90.88 119 PRO A CA 1
ATOM 936 C C . PRO A 1 119 ? 10.971 -1.561 9.427 1.00 90.88 119 PRO A C 1
ATOM 938 O O . PRO A 1 119 ? 10.045 -2.243 9.858 1.00 90.88 119 PRO A O 1
ATOM 941 N N . ILE A 1 120 ? 11.737 -0.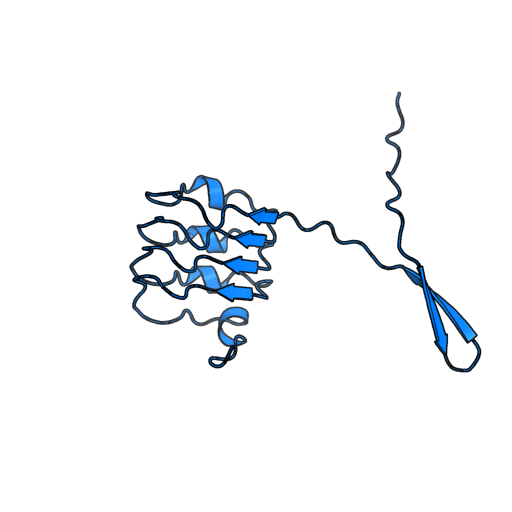813 10.209 1.00 86.19 120 ILE A N 1
ATOM 942 C CA . ILE A 1 120 ? 11.614 -0.761 11.666 1.00 86.19 120 ILE A CA 1
ATOM 943 C C . ILE A 1 120 ? 10.627 0.359 12.020 1.00 86.19 120 ILE A C 1
ATOM 945 O O . ILE A 1 120 ? 10.767 1.473 11.511 1.00 86.19 120 ILE A O 1
ATOM 949 N N . GLY A 1 121 ? 9.641 0.100 12.878 1.00 79.56 121 GLY A N 1
ATOM 950 C CA . GLY A 1 121 ? 8.648 1.092 13.296 1.00 79.56 121 GLY A CA 1
ATOM 951 C C . GLY A 1 121 ? 7.515 0.474 14.104 1.00 79.56 121 GLY A C 1
ATOM 952 O O . GLY A 1 121 ? 7.326 -0.738 14.061 1.00 79.56 121 GLY A O 1
ATOM 953 N N . THR A 1 122 ? 6.762 1.309 14.824 1.00 71.50 122 THR A N 1
ATOM 954 C CA . THR A 1 122 ? 5.788 0.854 15.829 1.00 71.50 122 THR A CA 1
ATOM 955 C C . THR A 1 122 ? 4.778 -0.131 15.253 1.00 71.50 122 THR A C 1
ATOM 957 O O . THR A 1 122 ? 4.648 -1.221 15.787 1.00 71.50 122 THR A O 1
ATOM 960 N N . GLN A 1 123 ? 4.131 0.212 14.136 1.00 79.38 123 GLN A N 1
ATOM 961 C CA . GLN A 1 123 ? 3.037 -0.593 13.586 1.00 79.38 123 GLN A CA 1
ATOM 962 C C . GLN A 1 123 ? 3.510 -1.785 12.738 1.00 79.38 123 GLN A C 1
ATOM 964 O O . GLN A 1 123 ? 2.877 -2.830 12.714 1.00 79.38 123 GLN A O 1
ATOM 969 N N . LEU A 1 124 ? 4.645 -1.674 12.040 1.00 75.31 124 LEU A N 1
ATOM 970 C CA . LEU A 1 124 ? 5.141 -2.778 11.203 1.00 75.31 124 LEU A CA 1
ATOM 971 C C . LEU A 1 124 ? 5.705 -3.938 12.029 1.00 75.31 124 LEU A C 1
ATOM 973 O O . LEU A 1 124 ? 5.735 -5.070 11.561 1.00 75.31 124 LEU A O 1
ATOM 977 N N . GLN A 1 125 ? 6.152 -3.657 13.252 1.00 78.19 125 GLN A N 1
ATOM 978 C CA . GLN A 1 125 ? 6.693 -4.661 14.166 1.00 78.19 125 GLN A CA 1
ATOM 979 C C . GLN A 1 125 ? 5.623 -5.335 15.030 1.00 78.19 125 GLN A C 1
ATOM 981 O O . GLN A 1 125 ? 5.949 -6.283 15.738 1.00 78.19 125 GLN A O 1
ATOM 986 N N . THR A 1 126 ? 4.370 -4.864 14.995 1.00 76.62 126 THR A N 1
ATOM 987 C CA . THR A 1 126 ? 3.257 -5.509 15.710 1.00 76.62 126 THR A CA 1
ATOM 988 C C . THR A 1 126 ? 2.636 -6.665 14.934 1.00 76.62 126 THR A C 1
ATOM 990 O O . THR A 1 126 ? 1.849 -7.409 15.512 1.00 76.62 126 THR A O 1
ATOM 993 N N . PHE A 1 127 ? 2.963 -6.830 13.648 1.00 75.69 127 PHE A N 1
ATOM 994 C CA . PHE A 1 127 ? 2.518 -7.985 12.873 1.00 75.69 127 PHE A CA 1
ATOM 995 C C . PHE A 1 127 ? 3.297 -9.223 13.309 1.00 75.69 127 PHE A C 1
ATOM 997 O O . PHE A 1 127 ? 4.528 -9.241 13.248 1.00 75.69 127 PHE A O 1
ATOM 1004 N N . ASP A 1 128 ? 2.584 -10.247 13.775 1.00 65.88 128 ASP A N 1
ATOM 1005 C CA . ASP A 1 128 ? 3.210 -11.528 14.075 1.00 65.88 128 ASP A CA 1
ATOM 1006 C C . ASP A 1 128 ? 3.722 -12.155 12.770 1.00 65.88 128 ASP A C 1
ATOM 1008 O O . ASP A 1 128 ? 3.047 -12.136 11.742 1.00 65.88 128 ASP A O 1
ATOM 1012 N N . ALA A 1 129 ? 4.916 -12.740 12.812 1.00 56.7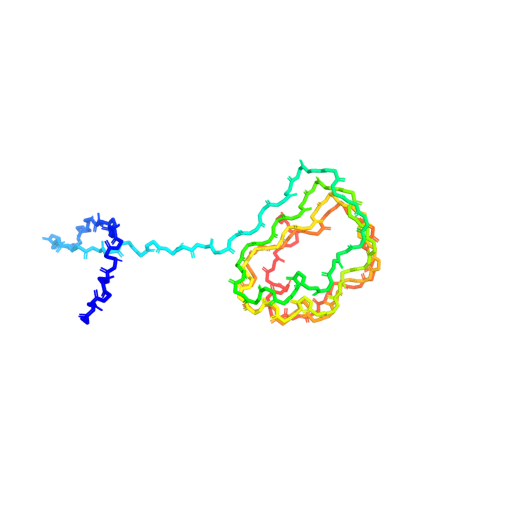5 129 ALA A N 1
ATOM 1013 C CA . ALA A 1 129 ? 5.514 -13.433 11.675 1.00 56.75 129 ALA A CA 1
ATOM 1014 C C . ALA A 1 129 ? 4.766 -14.731 11.304 1.00 56.75 129 ALA A C 1
ATOM 1016 O O . ALA A 1 129 ? 5.149 -15.401 10.345 1.00 56.75 129 ALA A O 1
ATOM 1017 N N . SER A 1 130 ? 3.747 -15.105 12.087 1.00 47.44 130 SER A N 1
ATOM 1018 C CA . SER A 1 130 ? 2.947 -16.322 11.933 1.00 47.44 130 SER A CA 1
ATOM 1019 C C . SER A 1 130 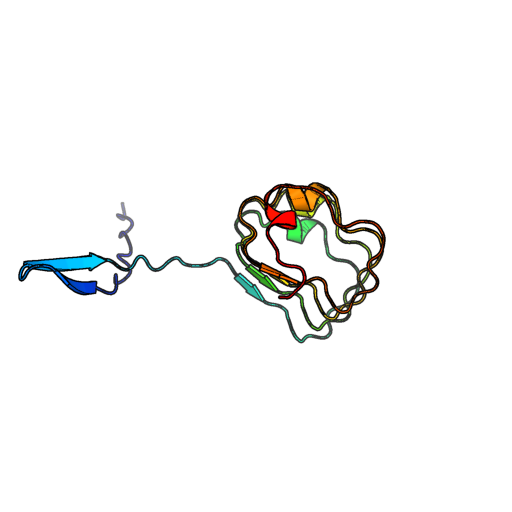? 1.574 -16.121 11.266 1.00 47.44 130 SER A C 1
ATOM 1021 O O . SER A 1 130 ? 0.861 -17.109 11.082 1.00 47.44 130 SER A O 1
ATOM 1023 N N . SER A 1 131 ? 1.198 -14.881 10.921 1.00 44.25 131 SER A N 1
ATOM 1024 C CA . SER A 1 131 ? -0.111 -14.541 10.324 1.00 44.25 131 SER A CA 1
ATOM 1025 C C . SER A 1 131 ? -0.126 -14.591 8.799 1.00 44.25 131 SER A C 1
ATOM 1027 O O . SER A 1 131 ? 0.853 -14.116 8.180 1.00 44.25 131 SER A O 1
#

Sequence (131 aa):
MATLDEETLPATTIELFTKGQEYNAYEVQRERRTIDLSANNLSGDLPLELFRLVQVQTLNLSHNNLNGTIPKIIGGMKKLESLDLSNNKFCGEIPQSMALLNFLEYLNLSYNNLNGKIPIGTQLQTFDASS

Organism: NCBI:txid97028

Foldseek 3Di:
DDDDDPPPDDFDWDWDADPNDTDTDTHDDDDAQEDAPEQDADEEEDDPVVLVPLRHAYYHHEHYAYEEEDDLSVLSSQNHQEDHPYHYAYEEEDHLSVLSNVNHNYDHHYHYHYDDDQHDHDVSVPDDPVD

pLDDT: mean 86.25, std 17.08, range [35.31, 98.88]

Secondary structure (DSSP, 8-state):
----------PPEEEEEETTEEEEEEP------EEE--SS--EEEPPGGGGG-TT-SEEE--SSEEESBPPGGGGG-TT--EEE--SS--EEEPPGGGGG-TT--EEE--SSEEESPPPPSTTTTSS-TT-